Protein AF-A0A364Y264-F1 (afdb_monomer_lite)

Secondary structure (DSSP, 8-state):
--SPPPHHHHHHHHHHHHH-HHHHHHHHHHHHHHHHHHHHHHHHHHHHHHHHHIIIIISGGGHHHHHHHHHHTT-

Sequence (75 aa):
MDGSLSSLEQLSFERQLKNDPALRLNVFLQRKVYTLLKHYRRKNLKESARAVHDKLFDDPVNAGFKDSILRIFKS

Radius of gyration: 23.51 Å; chains: 1; bounding box: 57×29×52 Å

Organism: NCBI:txid2059302

Structure (mmCIF, N/CA/C/O backbone):
data_AF-A0A364Y264-F1
#
_entry.id   AF-A0A364Y264-F1
#
loop_
_atom_site.group_PDB
_atom_site.id
_atom_site.type_symbol
_atom_site.label_atom_id
_atom_site.label_alt_id
_atom_site.label_comp_id
_atom_site.label_asym_id
_atom_site.label_entity_id
_atom_site.label_seq_id
_atom_site.pdbx_PDB_ins_code
_atom_site.Cartn_x
_atom_site.Cartn_y
_atom_site.Cartn_z
_atom_site.occupancy
_atom_site.B_iso_or_equiv
_atom_site.auth_seq_id
_atom_site.auth_comp_id
_atom_site.auth_asym_id
_atom_site.auth_atom_id
_atom_site.pdbx_PDB_model_num
ATOM 1 N N . MET A 1 1 ? 1.759 19.441 10.648 1.00 41.72 1 MET A N 1
ATOM 2 C CA . MET A 1 1 ? 0.697 18.491 11.028 1.00 41.72 1 MET A CA 1
ATOM 3 C C . MET A 1 1 ? 1.205 17.108 10.660 1.00 41.72 1 MET A C 1
ATOM 5 O O . MET A 1 1 ? 1.183 16.757 9.490 1.00 41.72 1 MET A O 1
ATOM 9 N N . ASP A 1 2 ? 1.788 16.390 11.611 1.00 54.62 2 ASP A N 1
ATOM 10 C CA . ASP A 1 2 ? 2.414 15.068 11.427 1.00 54.62 2 ASP A CA 1
ATOM 11 C C . ASP A 1 2 ? 1.390 13.922 11.273 1.00 54.62 2 ASP A C 1
ATOM 13 O O . ASP A 1 2 ? 1.766 12.771 11.073 1.00 54.62 2 ASP A O 1
ATOM 17 N N . GLY A 1 3 ? 0.089 14.240 11.310 1.00 62.22 3 GLY A N 1
ATOM 18 C CA . GLY A 1 3 ? -0.999 13.271 11.170 1.00 62.22 3 GLY A CA 1
ATOM 19 C C . GLY A 1 3 ? -1.228 12.422 12.423 1.00 62.22 3 GLY A C 1
ATOM 20 O O . GLY A 1 3 ? -2.022 11.483 12.372 1.00 62.22 3 GLY A O 1
ATOM 21 N N . SER A 1 4 ? -0.556 12.745 13.531 1.00 72.31 4 SER A N 1
ATOM 22 C CA . SER A 1 4 ? -0.662 12.037 14.802 1.00 72.31 4 SER A CA 1
ATOM 23 C C . SER A 1 4 ? -1.815 12.598 15.629 1.00 72.31 4 SER A C 1
ATOM 25 O O . SER A 1 4 ? -1.856 13.793 15.907 1.00 72.31 4 SER A O 1
ATOM 27 N N . LEU A 1 5 ? -2.731 11.736 16.072 1.00 76.81 5 LEU A N 1
ATOM 28 C CA . LEU A 1 5 ? -3.634 12.076 17.174 1.00 76.81 5 LEU A CA 1
ATOM 29 C C . LEU A 1 5 ? -2.870 11.959 18.495 1.00 76.81 5 LEU A C 1
ATOM 31 O O . LEU A 1 5 ? -2.126 10.991 18.686 1.00 76.81 5 LEU A O 1
ATOM 35 N N . SER A 1 6 ? -3.097 12.883 19.427 1.00 86.38 6 SER A N 1
ATOM 36 C CA . SER A 1 6 ? -2.657 12.715 20.814 1.00 86.38 6 SER A CA 1
ATOM 37 C C . SER A 1 6 ? -3.329 11.494 21.453 1.00 86.38 6 SER A C 1
ATOM 39 O O . SER A 1 6 ? -4.393 11.042 21.023 1.00 86.38 6 SER A O 1
ATOM 41 N N . SER A 1 7 ? -2.739 10.954 22.517 1.00 84.12 7 SER A N 1
ATOM 42 C CA . SER A 1 7 ? -3.250 9.764 23.216 1.00 84.12 7 SER A CA 1
ATOM 43 C C . SER A 1 7 ? -4.709 9.926 23.669 1.00 84.12 7 SER A C 1
ATOM 45 O O . SER A 1 7 ? -5.491 8.978 23.630 1.00 84.12 7 SER A O 1
ATOM 47 N N . LEU A 1 8 ? -5.098 11.142 24.065 1.00 89.38 8 LEU A N 1
ATOM 48 C CA . LEU A 1 8 ? -6.465 11.453 24.483 1.00 89.38 8 LEU A CA 1
ATOM 49 C C . LEU A 1 8 ? -7.445 11.447 23.302 1.00 89.38 8 LEU A C 1
ATOM 51 O O . LEU A 1 8 ? -8.554 10.919 23.412 1.00 89.38 8 LEU A O 1
ATOM 55 N N . GLU A 1 9 ? -7.036 12.006 22.165 1.00 87.00 9 GLU A N 1
ATOM 56 C CA . GLU A 1 9 ? -7.846 12.027 20.946 1.00 87.00 9 GLU A CA 1
ATOM 57 C C . GLU A 1 9 ? -8.027 10.620 20.373 1.00 87.00 9 GLU A C 1
ATOM 59 O O . GLU A 1 9 ? -9.131 10.277 19.953 1.00 87.00 9 GLU A O 1
ATOM 64 N N . GLN A 1 10 ? -6.994 9.772 20.443 1.00 87.69 10 GLN A N 1
ATOM 65 C CA . GLN A 1 10 ? -7.090 8.357 20.067 1.00 87.69 10 GLN A CA 1
ATOM 66 C C . GLN A 1 10 ? -8.151 7.632 20.903 1.00 87.69 10 GLN A C 1
ATOM 68 O O . GLN A 1 10 ? -9.054 7.007 20.351 1.00 87.69 10 GLN A O 1
ATOM 73 N N . LEU A 1 11 ? -8.113 7.786 22.231 1.00 91.06 11 LEU A N 1
ATOM 74 C CA . LEU A 1 11 ? -9.090 7.169 23.137 1.00 91.06 11 LEU A CA 1
ATOM 75 C C . LEU A 1 11 ? -10.517 7.698 22.939 1.00 91.06 11 LEU A C 1
ATOM 77 O O . LEU A 1 11 ? -11.492 6.977 23.164 1.00 91.06 11 LEU A O 1
ATOM 81 N N . SER A 1 12 ? -10.667 8.974 22.581 1.00 91.69 12 SER A N 1
ATOM 82 C CA . SER A 1 12 ? -11.971 9.557 22.247 1.00 91.69 12 SER A CA 1
ATOM 83 C C . SER A 1 12 ? -12.517 8.965 20.947 1.00 91.69 12 SER A C 1
ATOM 85 O O . SER A 1 12 ? -13.653 8.486 20.900 1.00 91.69 12 SER A O 1
ATOM 87 N N . PHE A 1 13 ? -11.670 8.902 19.921 1.00 90.88 13 PHE A N 1
ATOM 88 C CA . PHE A 1 13 ? -12.013 8.348 18.621 1.00 90.88 13 PHE A CA 1
ATOM 89 C C . PHE A 1 13 ? -12.365 6.859 18.698 1.00 90.88 13 PHE A C 1
ATOM 91 O O . PHE A 1 13 ? -13.365 6.436 18.128 1.00 90.88 13 PHE A O 1
ATOM 98 N N . GLU A 1 14 ? -11.619 6.055 19.457 1.00 91.25 14 GLU A N 1
ATOM 99 C CA . GLU A 1 14 ? -11.924 4.632 19.652 1.00 91.25 14 GLU A CA 1
ATOM 100 C C . GLU A 1 14 ? -13.283 4.402 20.320 1.00 91.25 14 GLU A C 1
ATOM 102 O O . GLU A 1 14 ? -14.000 3.461 19.970 1.00 91.25 14 GLU A O 1
ATOM 107 N N . ARG A 1 15 ? -13.663 5.262 21.272 1.00 93.94 15 ARG A N 1
ATOM 108 C CA . ARG A 1 15 ? -14.991 5.214 21.896 1.00 93.94 15 ARG A CA 1
ATOM 109 C C . ARG A 1 15 ? -16.087 5.556 20.895 1.00 93.94 15 ARG A C 1
ATOM 111 O O . ARG A 1 15 ? -17.062 4.813 20.804 1.00 93.94 15 ARG A O 1
ATOM 118 N N . GLN A 1 16 ? -15.914 6.626 20.119 1.00 94.00 16 GLN A N 1
ATOM 119 C CA . GLN A 1 16 ? -16.855 6.993 19.055 1.00 94.00 16 GLN A CA 1
ATOM 120 C C . GLN A 1 16 ? -16.989 5.870 18.028 1.00 94.00 16 GLN A C 1
ATOM 122 O O . GLN A 1 16 ? -18.097 5.477 17.680 1.00 94.00 16 GLN A O 1
ATOM 127 N N . LEU A 1 17 ? -15.868 5.273 17.625 1.00 94.12 17 LEU A N 1
ATOM 128 C CA . LEU A 1 17 ? -15.844 4.168 16.681 1.00 94.12 17 LEU A CA 1
ATOM 129 C C . LEU A 1 17 ? -16.605 2.945 17.206 1.00 94.12 17 LEU A C 1
ATOM 131 O O . LEU A 1 17 ? -17.210 2.238 16.419 1.00 94.12 17 LEU A O 1
ATOM 135 N N . LYS A 1 18 ? -16.618 2.659 18.510 1.00 93.88 18 LYS A N 1
ATOM 136 C CA . LYS A 1 18 ? -17.412 1.535 19.046 1.00 93.88 18 LYS A CA 1
ATOM 137 C C . LYS A 1 18 ? -18.916 1.811 19.019 1.00 93.88 18 LYS A C 1
ATOM 139 O O . LYS A 1 18 ? -19.686 0.881 18.784 1.00 93.88 18 LYS A O 1
ATOM 144 N N . ASN A 1 19 ? -19.305 3.065 19.231 1.00 94.69 19 ASN A N 1
ATOM 145 C CA . ASN A 1 19 ? -20.694 3.461 19.457 1.00 94.69 19 ASN A CA 1
ATOM 146 C C . ASN A 1 19 ? -21.417 3.959 18.196 1.00 94.69 19 ASN A C 1
ATOM 148 O O . ASN A 1 19 ? -22.643 3.979 18.185 1.00 94.69 19 ASN A O 1
ATOM 152 N N . ASP A 1 20 ? -20.687 4.336 17.143 1.00 96.25 20 ASP A N 1
ATOM 153 C CA . ASP A 1 20 ? -21.245 4.856 15.892 1.00 96.25 20 ASP A CA 1
ATOM 154 C C . ASP A 1 20 ? -20.995 3.882 14.715 1.00 96.25 20 ASP A C 1
ATOM 156 O O . ASP A 1 20 ? -19.880 3.796 14.180 1.00 96.25 20 ASP A O 1
ATOM 160 N N . PRO A 1 21 ? -22.024 3.132 14.270 1.00 94.06 21 PRO A N 1
ATOM 161 C CA . PRO A 1 21 ? -21.918 2.216 13.135 1.00 94.06 21 PRO A CA 1
ATOM 162 C C . PRO A 1 21 ? -21.582 2.894 11.800 1.00 94.06 21 PRO A C 1
ATOM 164 O O . PRO A 1 21 ? -20.882 2.298 10.976 1.00 94.06 21 PRO A O 1
ATOM 167 N N . ALA A 1 22 ? -22.051 4.123 11.572 1.00 95.69 22 ALA A N 1
ATOM 168 C CA . ALA A 1 22 ? -21.778 4.858 10.341 1.00 95.69 22 ALA A CA 1
ATOM 169 C C . ALA A 1 22 ? -20.311 5.298 10.302 1.00 95.69 22 ALA A C 1
ATOM 171 O O . ALA A 1 22 ? -19.626 5.109 9.292 1.00 95.69 22 ALA A O 1
ATOM 172 N N . LEU A 1 23 ? -19.788 5.780 11.432 1.00 92.56 23 LEU A N 1
ATOM 173 C CA . LEU A 1 23 ? -18.370 6.096 11.578 1.00 92.56 23 LEU A CA 1
ATOM 174 C C . LEU A 1 23 ? -17.490 4.862 11.332 1.00 92.56 23 LEU A C 1
ATOM 176 O O . LEU A 1 23 ? -16.500 4.952 10.605 1.00 92.56 23 LEU A O 1
ATOM 180 N N . ARG A 1 24 ? -17.866 3.687 11.856 1.00 95.50 24 ARG A N 1
ATOM 181 C CA . ARG A 1 24 ? -17.146 2.423 11.591 1.00 95.50 24 ARG A CA 1
ATOM 182 C C . ARG A 1 24 ? -17.059 2.100 10.113 1.00 95.50 24 ARG A C 1
ATOM 184 O O . ARG A 1 24 ? -15.983 1.732 9.634 1.00 95.50 24 ARG A O 1
ATOM 191 N N . LEU A 1 25 ? -18.181 2.210 9.408 1.00 94.69 25 LEU A N 1
ATOM 192 C CA . LEU A 1 25 ? -18.237 1.941 7.978 1.00 94.69 25 LEU A CA 1
ATOM 193 C C . LEU A 1 25 ? -17.346 2.921 7.207 1.00 94.69 25 LEU A C 1
ATOM 195 O O . LEU A 1 25 ? -16.533 2.494 6.388 1.00 94.69 25 LEU A O 1
ATOM 199 N N . ASN A 1 26 ? -17.429 4.212 7.525 1.00 93.62 26 ASN A N 1
ATOM 200 C CA . ASN A 1 26 ? -16.618 5.248 6.889 1.00 93.62 26 ASN A CA 1
ATOM 201 C C . ASN A 1 26 ? -15.117 5.000 7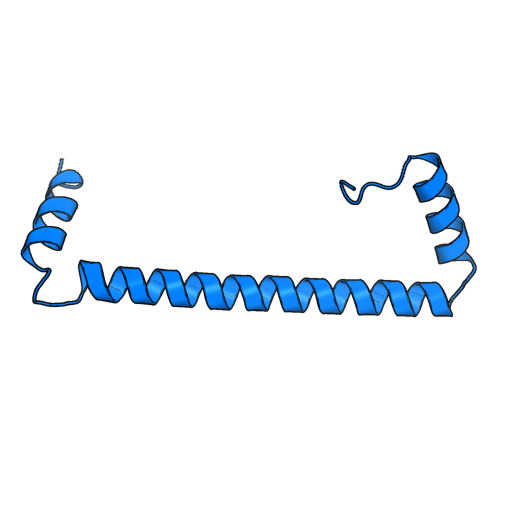.083 1.00 93.62 26 ASN A C 1
ATOM 203 O O . ASN A 1 26 ? -14.360 4.993 6.112 1.00 93.62 26 ASN A O 1
ATOM 207 N N . VAL A 1 27 ? -14.686 4.703 8.312 1.00 93.62 27 VAL A N 1
ATOM 208 C CA . VAL A 1 27 ? -13.281 4.391 8.621 1.00 93.62 27 VAL A CA 1
ATOM 209 C C . VAL A 1 27 ? -12.822 3.129 7.891 1.00 93.62 27 VAL A C 1
ATOM 211 O O . VAL A 1 27 ? -11.711 3.084 7.357 1.00 93.62 27 VAL A O 1
ATOM 214 N N . PHE A 1 28 ? -13.665 2.097 7.821 1.00 94.88 28 PHE A N 1
ATOM 215 C CA . PHE A 1 28 ? -13.357 0.885 7.065 1.00 94.88 28 PHE A CA 1
ATOM 216 C C . PHE A 1 28 ? -13.131 1.183 5.575 1.00 94.88 28 PHE A C 1
ATOM 218 O O . PHE A 1 28 ? -12.106 0.777 5.018 1.00 94.88 28 PHE A O 1
ATOM 225 N N . LEU A 1 29 ? -14.043 1.922 4.940 1.00 94.81 29 LEU A N 1
ATOM 226 C CA . LEU A 1 29 ? -13.942 2.294 3.527 1.00 94.81 29 LEU A CA 1
ATOM 227 C C . LEU A 1 29 ? -12.715 3.170 3.266 1.00 94.81 29 LEU A C 1
ATOM 229 O O . LEU A 1 29 ? -11.949 2.903 2.340 1.00 94.81 29 LEU A O 1
ATOM 233 N N . GLN A 1 30 ? -12.459 4.150 4.130 1.00 90.88 30 GLN A N 1
ATOM 234 C CA . GLN A 1 30 ? -11.282 5.007 4.042 1.00 90.88 30 GLN A CA 1
ATOM 235 C C . GLN A 1 30 ? -9.985 4.182 4.085 1.00 90.88 30 GLN A C 1
ATOM 237 O O . GLN A 1 30 ? -9.101 4.372 3.247 1.00 90.88 30 GLN A O 1
ATOM 242 N N . ARG A 1 31 ? -9.876 3.192 4.987 1.00 93.12 31 ARG A N 1
ATOM 243 C CA . ARG A 1 31 ? -8.718 2.274 5.039 1.00 93.12 31 ARG A CA 1
ATOM 244 C C . ARG A 1 31 ? -8.558 1.468 3.746 1.00 93.12 31 ARG A C 1
ATOM 246 O O . ARG A 1 31 ? -7.425 1.256 3.300 1.00 93.12 31 ARG A O 1
ATOM 253 N N . LYS A 1 32 ? -9.658 1.035 3.118 1.00 92.25 32 LYS A N 1
ATOM 254 C CA . LYS A 1 32 ? -9.623 0.340 1.817 1.00 92.25 32 LYS A CA 1
ATOM 255 C C . LYS A 1 32 ? -9.116 1.252 0.701 1.00 92.25 32 LYS A C 1
ATOM 257 O O . LYS A 1 32 ? -8.232 0.835 -0.047 1.00 92.25 32 LYS A O 1
ATOM 262 N N . VAL A 1 33 ? -9.587 2.497 0.641 1.00 89.81 33 VAL A N 1
ATOM 263 C CA . VAL A 1 33 ? -9.116 3.499 -0.330 1.00 89.81 33 VAL A CA 1
ATOM 264 C C . VAL A 1 33 ? -7.623 3.774 -0.154 1.00 89.81 33 VAL A C 1
ATOM 266 O O . VAL A 1 33 ? -6.872 3.690 -1.124 1.00 89.81 33 VAL A O 1
ATOM 269 N N . TYR A 1 34 ? -7.149 4.006 1.075 1.00 87.69 34 TYR A N 1
ATOM 270 C CA . TYR A 1 34 ? -5.714 4.193 1.332 1.00 87.69 34 TYR A CA 1
ATOM 271 C C . TYR A 1 34 ? -4.876 2.989 0.904 1.00 87.69 34 TYR A C 1
ATOM 273 O O . TYR A 1 34 ? -3.800 3.153 0.328 1.00 87.69 34 TYR A O 1
ATOM 281 N N . THR A 1 35 ? -5.372 1.776 1.153 1.00 90.12 35 THR A N 1
ATOM 282 C CA . THR A 1 35 ? -4.702 0.543 0.725 1.00 90.12 35 THR A CA 1
ATOM 283 C C . THR A 1 35 ? -4.594 0.484 -0.799 1.00 90.12 35 THR A C 1
ATOM 285 O O . THR A 1 35 ? -3.508 0.247 -1.328 1.00 90.12 35 THR A O 1
ATOM 288 N N . LEU A 1 36 ? -5.683 0.778 -1.514 1.00 87.88 36 LEU A N 1
ATOM 289 C CA . LEU A 1 36 ? -5.698 0.813 -2.976 1.00 87.88 36 LEU A CA 1
ATOM 290 C C . LEU A 1 36 ? -4.724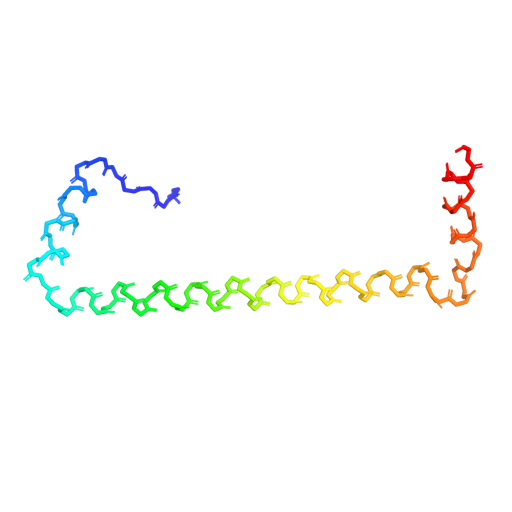 1.862 -3.528 1.00 87.88 36 LEU A C 1
ATOM 292 O O . LEU A 1 36 ? -3.917 1.549 -4.402 1.00 87.88 36 LEU A O 1
ATOM 296 N N . LEU A 1 37 ? -4.732 3.075 -2.972 1.00 80.88 37 LEU A N 1
ATOM 297 C CA . LEU A 1 37 ? -3.807 4.142 -3.357 1.00 80.88 37 LEU A CA 1
ATOM 298 C C . LEU A 1 37 ? -2.347 3.750 -3.113 1.00 80.88 37 LEU A C 1
ATOM 300 O O . LEU A 1 37 ? -1.492 4.011 -3.958 1.00 80.88 37 LEU A O 1
ATOM 304 N N . LYS A 1 38 ? -2.045 3.087 -1.991 1.00 83.81 38 LYS A N 1
ATOM 305 C CA . LYS A 1 38 ? -0.700 2.575 -1.696 1.00 83.81 38 LYS A CA 1
ATOM 306 C C . LYS A 1 38 ? -0.256 1.546 -2.735 1.00 83.81 38 LYS A C 1
ATOM 308 O O . LYS A 1 38 ? 0.878 1.614 -3.210 1.00 83.81 38 LYS A O 1
ATOM 313 N N . HIS A 1 39 ? -1.134 0.618 -3.116 1.00 84.62 39 HIS A N 1
ATOM 314 C CA . HIS A 1 39 ? -0.834 -0.365 -4.158 1.00 84.62 39 HIS A CA 1
ATOM 315 C C . HIS A 1 39 ? -0.649 0.280 -5.529 1.00 84.62 39 HIS A C 1
ATOM 317 O O . HIS A 1 39 ? 0.307 -0.058 -6.222 1.00 84.62 39 HIS A O 1
ATOM 323 N N . TYR A 1 40 ? -1.502 1.235 -5.891 1.00 82.75 40 TYR A N 1
ATOM 324 C CA . TYR A 1 40 ? -1.398 1.962 -7.151 1.00 82.75 40 TYR A CA 1
ATOM 325 C C . TYR A 1 40 ? -0.092 2.761 -7.236 1.00 82.75 40 TYR A C 1
ATOM 327 O O . TYR A 1 40 ? 0.663 2.615 -8.192 1.00 82.75 40 TYR A O 1
ATOM 335 N N . ARG A 1 41 ? 0.262 3.508 -6.182 1.00 80.00 41 ARG A N 1
ATOM 336 C CA . ARG A 1 41 ? 1.552 4.212 -6.098 1.00 80.00 41 ARG A CA 1
ATOM 337 C C . ARG A 1 41 ? 2.739 3.256 -6.196 1.00 80.00 41 ARG A C 1
ATOM 339 O O . ARG A 1 41 ? 3.701 3.558 -6.894 1.00 80.00 41 ARG A O 1
ATOM 346 N N . ARG A 1 42 ? 2.673 2.091 -5.539 1.00 78.69 42 ARG A N 1
ATOM 347 C CA . ARG A 1 42 ? 3.722 1.063 -5.633 1.00 78.69 42 ARG A CA 1
ATOM 348 C C . ARG A 1 42 ? 3.832 0.486 -7.044 1.00 78.69 42 ARG A C 1
ATOM 350 O O . ARG A 1 42 ? 4.945 0.240 -7.495 1.00 78.69 42 ARG A O 1
ATOM 357 N N . LYS A 1 43 ? 2.704 0.263 -7.723 1.00 84.19 43 LYS A N 1
ATOM 358 C CA . LYS A 1 43 ? 2.670 -0.192 -9.116 1.00 84.19 43 LYS A CA 1
ATOM 359 C C . LYS A 1 43 ? 3.343 0.835 -10.025 1.00 84.19 43 LYS A C 1
ATOM 361 O O . LYS A 1 43 ? 4.292 0.472 -10.707 1.00 84.19 43 LYS A O 1
ATOM 366 N N . ASN A 1 44 ? 2.945 2.101 -9.931 1.00 82.19 44 ASN A N 1
ATOM 367 C CA . ASN A 1 44 ? 3.529 3.176 -10.734 1.00 82.19 44 ASN A CA 1
ATOM 368 C C . ASN A 1 44 ? 5.032 3.323 -10.470 1.00 82.19 44 ASN A C 1
ATOM 370 O O . ASN A 1 44 ? 5.812 3.392 -11.408 1.00 82.19 44 ASN A O 1
ATOM 374 N N . LEU A 1 45 ? 5.461 3.288 -9.203 1.00 80.25 45 LEU A N 1
ATOM 375 C CA . LEU A 1 45 ? 6.883 3.343 -8.859 1.00 80.25 45 LEU A CA 1
ATOM 376 C C . LEU A 1 45 ? 7.661 2.160 -9.450 1.00 80.25 45 LEU A C 1
ATOM 378 O O . LEU A 1 45 ? 8.765 2.341 -9.956 1.00 80.25 45 LEU A O 1
ATOM 382 N N . LYS A 1 46 ? 7.089 0.951 -9.402 1.00 83.56 46 LYS A N 1
ATOM 383 C CA . LYS A 1 46 ? 7.695 -0.245 -9.997 1.00 83.56 46 LYS A CA 1
ATOM 384 C C . LYS A 1 46 ? 7.804 -0.118 -11.517 1.00 83.56 46 LYS A C 1
ATOM 386 O O . LYS A 1 46 ? 8.822 -0.510 -12.075 1.00 83.56 46 LYS A O 1
ATOM 391 N N . GLU A 1 47 ? 6.785 0.424 -12.175 1.00 90.06 47 GLU A N 1
ATOM 392 C CA . GLU A 1 47 ? 6.793 0.674 -13.619 1.00 90.06 47 GLU A CA 1
ATOM 393 C C . GLU A 1 47 ? 7.834 1.732 -13.999 1.00 90.06 47 GLU A C 1
ATOM 395 O O . GLU A 1 47 ? 8.617 1.501 -14.915 1.00 90.06 47 GLU A O 1
ATOM 400 N N . SER A 1 48 ? 7.932 2.836 -13.252 1.00 84.44 48 SER A N 1
ATOM 401 C CA . SER A 1 48 ? 8.964 3.856 -13.475 1.00 84.44 48 SER A CA 1
ATOM 402 C C . SER A 1 48 ? 10.376 3.308 -13.257 1.00 84.44 48 SER A C 1
ATOM 404 O O . SER A 1 48 ? 11.256 3.547 -14.078 1.00 84.44 48 SER A O 1
ATOM 406 N N . ALA A 1 49 ? 10.596 2.535 -12.189 1.00 82.00 49 ALA A N 1
ATOM 407 C CA . ALA A 1 49 ? 11.880 1.881 -11.939 1.00 82.00 49 ALA A CA 1
ATOM 408 C C . ALA A 1 49 ? 12.245 0.894 -13.056 1.00 82.00 49 ALA A C 1
ATOM 410 O O . ALA A 1 49 ? 13.400 0.845 -13.471 1.00 82.00 49 ALA A O 1
ATOM 411 N N . ARG A 1 50 ? 11.262 0.149 -13.578 1.00 88.19 50 ARG A N 1
ATOM 412 C CA . ARG A 1 50 ? 11.463 -0.749 -14.717 1.00 88.19 50 ARG A CA 1
ATOM 413 C C . ARG A 1 50 ? 11.826 0.019 -15.985 1.00 88.19 50 ARG A C 1
ATOM 415 O O . ARG A 1 50 ? 12.815 -0.316 -16.609 1.00 88.19 50 ARG A O 1
ATOM 422 N N . ALA A 1 51 ? 11.109 1.092 -16.310 1.00 89.44 51 ALA A N 1
ATOM 423 C CA . ALA A 1 51 ? 11.421 1.916 -17.477 1.00 89.44 51 ALA A CA 1
ATOM 424 C C . ALA A 1 51 ? 12.840 2.512 -17.418 1.00 89.44 51 ALA A C 1
ATOM 426 O O . ALA A 1 51 ? 13.532 2.572 -18.432 1.00 89.44 51 ALA A O 1
ATOM 427 N N . VAL A 1 52 ? 13.294 2.930 -16.230 1.00 86.56 52 VAL A N 1
ATOM 428 C CA . VAL A 1 52 ? 14.676 3.392 -16.024 1.00 86.56 52 VAL A CA 1
ATOM 429 C C . VAL A 1 52 ? 15.674 2.249 -16.201 1.00 86.56 52 VAL A C 1
ATOM 431 O O . VAL A 1 52 ? 16.679 2.435 -16.883 1.00 86.56 52 VAL A O 1
ATOM 434 N N . HIS A 1 53 ? 15.40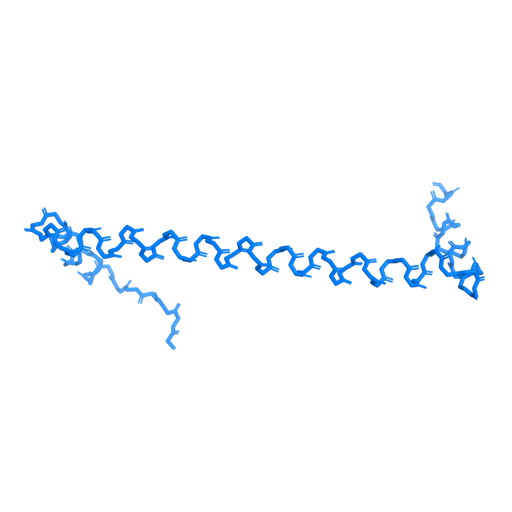0 1.080 -15.615 1.00 85.50 53 HIS A N 1
ATOM 435 C CA . HIS A 1 53 ? 16.235 -0.107 -15.780 1.00 85.50 53 HIS A CA 1
ATOM 436 C C . HIS A 1 53 ? 16.374 -0.487 -17.257 1.00 85.50 53 HIS A C 1
ATOM 438 O O . HIS A 1 53 ? 17.493 -0.557 -17.751 1.00 85.50 53 HIS A O 1
ATOM 444 N N . ASP A 1 54 ? 15.259 -0.655 -17.967 1.00 86.56 54 ASP A N 1
ATOM 445 C CA . ASP A 1 54 ? 15.240 -1.081 -19.367 1.00 86.56 54 ASP A CA 1
ATOM 446 C C . ASP A 1 54 ? 16.013 -0.076 -20.242 1.00 86.56 54 ASP A C 1
ATOM 448 O O . ASP A 1 54 ? 16.847 -0.460 -21.059 1.00 86.56 54 ASP A O 1
ATOM 452 N N . LYS A 1 55 ? 15.847 1.232 -19.999 1.00 84.88 55 LYS A N 1
ATOM 453 C CA . LYS A 1 55 ? 16.612 2.269 -20.705 1.00 84.88 55 LYS A CA 1
ATOM 454 C C . LYS A 1 55 ? 18.117 2.184 -20.438 1.00 84.88 55 LYS A C 1
ATOM 456 O O . LYS A 1 55 ? 18.905 2.409 -21.346 1.00 84.88 55 LYS A O 1
ATOM 461 N N . LEU A 1 56 ? 18.535 1.922 -19.203 1.00 82.31 56 LEU A N 1
ATOM 462 C CA . LEU A 1 56 ? 19.954 1.935 -18.832 1.00 82.31 56 LEU A CA 1
ATOM 463 C C . LEU A 1 56 ? 20.677 0.621 -19.145 1.00 82.31 56 LEU A C 1
ATOM 465 O O . LEU A 1 56 ? 21.864 0.649 -19.453 1.00 82.31 56 LEU A O 1
ATOM 469 N N . PHE A 1 57 ? 19.990 -0.515 -19.040 1.00 80.38 57 PHE A N 1
ATOM 470 C CA . PHE A 1 57 ? 20.601 -1.845 -19.098 1.00 80.38 57 PHE A CA 1
ATOM 471 C C . PHE A 1 57 ? 20.222 -2.656 -20.337 1.00 80.38 57 PHE A C 1
ATOM 473 O O . PHE A 1 57 ? 20.960 -3.585 -20.676 1.00 80.38 57 PHE A O 1
ATOM 480 N N . ASP A 1 58 ? 19.121 -2.329 -21.012 1.00 81.94 58 ASP A N 1
ATOM 481 C CA . ASP A 1 58 ? 18.632 -3.105 -22.157 1.00 81.94 58 ASP A CA 1
ATOM 482 C C . ASP A 1 58 ? 18.663 -2.318 -23.478 1.00 81.94 58 ASP A C 1
ATOM 484 O O . ASP A 1 58 ? 18.589 -2.925 -24.546 1.00 81.94 58 ASP A O 1
ATOM 488 N N . ASP A 1 59 ? 18.862 -0.996 -23.434 1.00 83.75 59 ASP A N 1
ATOM 489 C CA . ASP A 1 59 ? 19.157 -0.198 -24.626 1.00 83.75 59 ASP A CA 1
ATOM 490 C C . ASP A 1 59 ? 20.565 -0.540 -25.165 1.00 83.75 59 ASP A C 1
ATOM 492 O O . ASP A 1 59 ? 21.555 -0.375 -24.438 1.00 83.75 59 ASP A O 1
ATOM 496 N N . PRO A 1 60 ? 20.699 -0.986 -26.430 1.00 79.19 60 PRO A N 1
ATOM 497 C CA . PRO A 1 60 ? 21.992 -1.326 -27.022 1.00 79.19 60 PRO A CA 1
ATOM 498 C C . PRO A 1 60 ? 22.975 -0.146 -27.061 1.00 79.19 60 PRO A C 1
ATOM 500 O O . PRO A 1 60 ? 24.185 -0.372 -27.034 1.00 79.19 60 PRO A O 1
ATOM 503 N N . VAL A 1 61 ? 22.494 1.104 -27.050 1.00 85.19 61 VAL A N 1
ATOM 504 C CA . VAL A 1 61 ? 23.343 2.306 -26.955 1.00 85.19 61 VAL A CA 1
ATOM 505 C C . VAL A 1 61 ? 24.082 2.368 -25.610 1.00 85.19 61 VAL A C 1
ATOM 507 O O . VAL A 1 61 ? 25.179 2.918 -25.529 1.00 85.19 61 VAL A O 1
ATOM 510 N N . ASN A 1 62 ? 23.535 1.739 -24.565 1.00 82.69 62 ASN A N 1
ATOM 511 C CA . ASN A 1 62 ? 24.093 1.719 -23.212 1.00 82.69 62 ASN A CA 1
ATOM 512 C C . ASN A 1 62 ? 24.847 0.417 -22.875 1.00 82.69 62 ASN A C 1
ATOM 514 O O . ASN A 1 62 ? 25.191 0.185 -21.714 1.00 82.69 62 ASN A O 1
ATOM 518 N N . ALA A 1 63 ? 25.170 -0.423 -23.867 1.00 79.81 63 ALA A N 1
ATOM 519 C CA . ALA A 1 63 ? 25.857 -1.701 -23.646 1.00 79.81 63 ALA A CA 1
ATOM 520 C C . ALA A 1 63 ? 27.184 -1.557 -22.867 1.00 79.81 63 ALA A C 1
ATOM 522 O O . ALA A 1 63 ? 27.442 -2.311 -21.931 1.00 79.81 63 ALA A O 1
ATOM 523 N N . GLY A 1 64 ? 27.985 -0.524 -23.159 1.00 83.75 64 GLY A N 1
ATOM 524 C CA . GLY A 1 64 ? 29.235 -0.263 -22.430 1.00 83.75 64 GLY A CA 1
ATOM 525 C C . GLY A 1 64 ? 29.033 0.117 -20.955 1.00 83.75 64 GLY A C 1
ATOM 526 O O . GLY A 1 64 ? 29.862 -0.216 -20.103 1.00 83.75 64 GLY A O 1
ATOM 527 N N . PHE A 1 65 ? 27.915 0.773 -20.623 1.00 83.62 65 PHE A N 1
ATOM 528 C CA . PHE A 1 65 ? 27.539 1.065 -19.237 1.00 83.62 65 PHE A CA 1
ATOM 529 C C . PHE A 1 65 ? 27.156 -0.220 -18.495 1.00 83.62 65 PHE A C 1
ATOM 531 O O . PHE A 1 65 ? 27.672 -0.474 -17.404 1.00 83.62 65 PHE A O 1
ATOM 538 N N . LYS A 1 66 ? 26.331 -1.072 -19.117 1.00 83.44 66 LYS A N 1
ATOM 539 C CA . LYS A 1 66 ? 25.972 -2.396 -18.588 1.00 83.44 66 LYS A CA 1
ATOM 540 C C . LYS A 1 66 ? 27.213 -3.229 -18.270 1.00 83.44 66 LYS A C 1
ATOM 542 O O . LYS A 1 66 ? 27.336 -3.731 -17.153 1.00 83.44 66 LYS A O 1
ATOM 547 N N . ASP A 1 67 ? 28.152 -3.329 -19.206 1.00 85.56 67 ASP A N 1
ATOM 548 C CA . ASP A 1 67 ? 29.383 -4.105 -19.028 1.00 85.56 67 ASP A CA 1
AT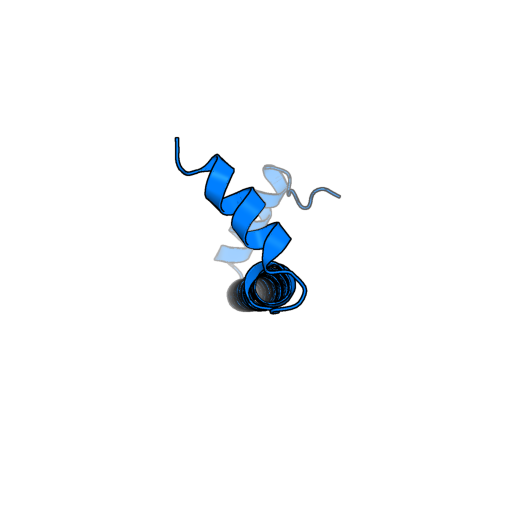OM 549 C C . ASP A 1 67 ? 30.269 -3.547 -17.908 1.00 85.56 67 ASP A C 1
ATOM 551 O O . ASP A 1 67 ? 30.828 -4.307 -17.111 1.00 85.56 67 ASP A O 1
ATOM 555 N N . SER A 1 68 ? 30.347 -2.218 -17.795 1.00 86.31 68 SER A N 1
ATOM 556 C CA . SER A 1 68 ? 31.095 -1.540 -16.731 1.00 86.31 68 SER A CA 1
ATOM 557 C C . SER A 1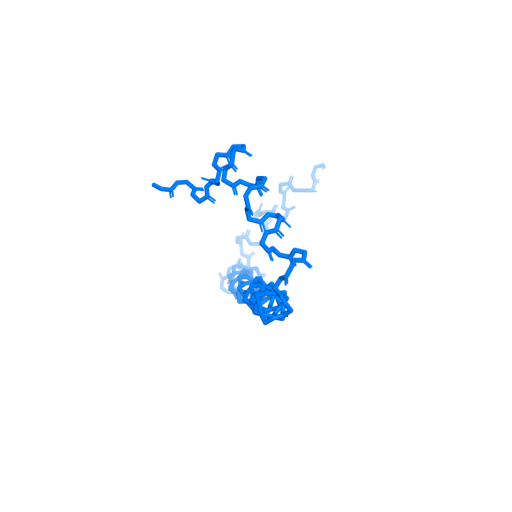 68 ? 30.535 -1.856 -15.346 1.00 86.31 68 SER A C 1
ATOM 559 O O . SER A 1 68 ? 31.309 -2.145 -14.434 1.00 86.31 68 SER A O 1
ATOM 561 N N . ILE A 1 69 ? 29.207 -1.856 -15.196 1.00 84.38 69 ILE A N 1
ATOM 562 C CA . ILE A 1 69 ? 28.529 -2.214 -13.946 1.00 84.38 69 ILE A CA 1
ATOM 563 C C . ILE A 1 69 ? 28.687 -3.706 -13.644 1.00 84.38 69 ILE A C 1
ATOM 565 O O . ILE A 1 69 ? 29.069 -4.061 -12.532 1.00 84.38 69 ILE A O 1
ATOM 569 N N . LEU A 1 70 ? 28.459 -4.592 -14.619 1.00 84.31 70 LEU A N 1
ATOM 570 C CA . LEU A 1 70 ? 28.603 -6.041 -14.423 1.00 84.31 70 LEU A CA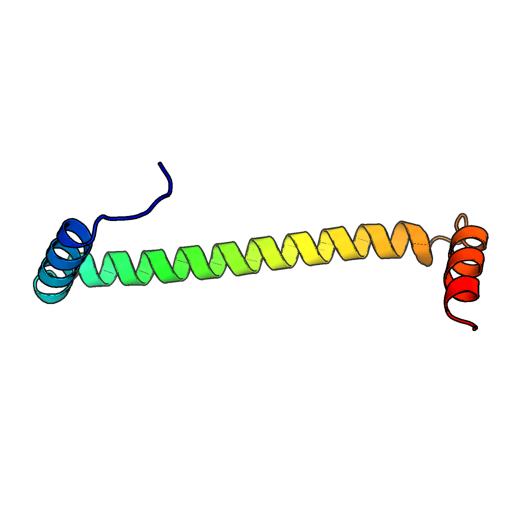 1
ATOM 571 C C . LEU A 1 70 ? 30.022 -6.431 -14.002 1.00 84.31 70 LEU A C 1
ATOM 573 O O . LEU A 1 70 ? 30.194 -7.385 -13.249 1.00 84.31 70 LEU A O 1
ATOM 577 N N . ARG A 1 71 ? 31.039 -5.687 -14.445 1.00 88.69 71 ARG A N 1
ATOM 578 C CA . ARG A 1 71 ? 32.429 -5.904 -14.033 1.00 88.69 71 ARG A CA 1
ATOM 579 C C . ARG A 1 71 ? 32.668 -5.629 -12.543 1.00 88.69 71 ARG A C 1
ATOM 581 O O . ARG A 1 71 ? 33.529 -6.283 -11.969 1.00 88.69 71 ARG A O 1
ATOM 588 N N . ILE A 1 72 ? 31.900 -4.738 -11.910 1.00 88.62 72 ILE A N 1
ATOM 589 C CA . ILE A 1 72 ? 31.985 -4.467 -10.459 1.00 88.62 72 ILE A CA 1
ATOM 590 C C . ILE A 1 72 ? 31.582 -5.709 -9.650 1.00 88.62 72 ILE A C 1
ATOM 592 O O . ILE A 1 72 ? 32.149 -5.972 -8.597 1.00 88.62 72 ILE A O 1
ATOM 596 N N . PHE A 1 73 ? 30.636 -6.496 -10.165 1.00 83.19 73 PHE A N 1
ATOM 597 C CA . PHE A 1 73 ? 30.099 -7.689 -9.501 1.00 83.19 73 PHE A CA 1
ATOM 598 C C . PHE A 1 73 ? 30.786 -9.000 -9.916 1.00 83.19 73 PHE A C 1
ATOM 600 O O . PHE A 1 73 ? 30.343 -10.070 -9.513 1.00 83.19 73 PHE A O 1
ATOM 607 N N . LYS A 1 74 ? 31.835 -8.937 -10.749 1.00 74.94 74 LYS A N 1
ATOM 608 C CA . LYS A 1 74 ? 32.621 -10.100 -11.207 1.00 74.94 74 LYS A CA 1
ATOM 609 C C . LYS A 1 74 ? 33.880 -10.358 -10.361 1.00 74.94 74 LYS A C 1
ATOM 611 O O . LYS A 1 74 ? 34.726 -11.142 -10.786 1.00 74.94 74 LYS A O 1
ATOM 616 N N . SER A 1 75 ? 34.004 -9.696 -9.208 1.00 57.88 75 SER A N 1
ATOM 617 C CA . SER A 1 75 ? 35.013 -10.000 -8.185 1.00 57.88 75 SER A CA 1
ATOM 618 C C . SER A 1 75 ? 34.500 -11.016 -7.178 1.00 57.88 75 SER A C 1
ATOM 620 O O . SER A 1 75 ? 33.287 -10.994 -6.883 1.00 57.88 75 SER A O 1
#

Foldseek 3Di:
DPPDDDPVRVVVVVVCCVVDPVSVVVVVVVVVVVVVVVVVVVVVVVVVVVVVCCVQQVPPVNPVVNVVVVVVVPD

pLDDT: mean 85.25, std 9.28, range [41.72, 96.25]